Protein AF-A0A7W7IPP6-F1 (afdb_monomer_lite)

InterPro domains:
  IPR001647 DNA-binding HTH domain, TetR-type [PF00440] (17-61)
  IPR009057 Homedomain-like superfamily [SSF46689] (7-63)
  IPR050109 HTH-type, TetR-like transcriptional regulator [PTHR30055] (3-126)

Structure (mmCIF, N/CA/C/O backbone):
data_AF-A0A7W7IPP6-F1
#
_entry.id   AF-A0A7W7IPP6-F1
#
loop_
_atom_site.group_PDB
_atom_site.id
_atom_site.type_symbol
_atom_site.label_atom_id
_atom_site.label_alt_id
_atom_site.label_comp_id
_atom_site.label_asym_id
_atom_site.label_entity_id
_atom_site.label_seq_id
_atom_site.pdbx_PDB_ins_code
_atom_site.Cartn_x
_atom_site.Cartn_y
_atom_site.Cartn_z
_atom_site.occupancy
_atom_site.B_iso_or_equiv
_atom_site.auth_seq_id
_atom_site.auth_comp_id
_atom_site.auth_asym_id
_atom_site.auth_atom_id
_atom_site.pdbx_PDB_model_num
ATOM 1 N N . MET A 1 1 ? -13.543 -9.814 32.294 1.00 51.69 1 MET A N 1
ATOM 2 C CA . MET A 1 1 ? -13.612 -9.397 30.868 1.00 51.69 1 MET A CA 1
ATOM 3 C C . MET A 1 1 ? -13.903 -10.626 30.013 1.00 51.69 1 MET A C 1
ATOM 5 O O . MET A 1 1 ? -13.250 -11.635 30.214 1.00 51.69 1 MET A O 1
ATOM 9 N N . SER A 1 2 ? -14.906 -10.591 29.128 1.00 63.00 2 SER A N 1
ATOM 10 C CA . SER A 1 2 ? -15.419 -11.798 28.449 1.00 63.00 2 SER A CA 1
ATOM 11 C C . SER A 1 2 ? -14.672 -12.132 27.146 1.00 63.00 2 SER A C 1
ATOM 13 O O . SER A 1 2 ? -14.516 -11.278 26.269 1.00 63.00 2 SER A O 1
ATOM 15 N N . THR A 1 3 ? -14.273 -13.398 26.993 1.00 74.12 3 THR A N 1
ATOM 16 C CA . THR A 1 3 ? -13.507 -14.000 25.880 1.00 74.12 3 THR A CA 1
ATOM 17 C C . THR A 1 3 ? -14.126 -13.761 24.493 1.00 74.12 3 THR A C 1
ATOM 19 O O . THR A 1 3 ? -13.421 -13.692 23.486 1.00 74.12 3 THR A O 1
ATOM 22 N N . ARG A 1 4 ? -15.450 -13.558 24.427 1.00 71.94 4 ARG A N 1
ATOM 23 C CA . ARG A 1 4 ? -16.194 -13.301 23.181 1.00 71.94 4 ARG A CA 1
ATOM 24 C C . ARG A 1 4 ? -15.879 -11.935 22.563 1.00 71.94 4 ARG A C 1
ATOM 26 O O . ARG A 1 4 ? -15.718 -11.839 21.350 1.00 71.94 4 ARG A O 1
ATOM 33 N N . ARG A 1 5 ? -15.741 -10.881 23.381 1.00 65.31 5 ARG A N 1
ATOM 34 C CA . ARG A 1 5 ? -15.409 -9.530 22.883 1.00 65.31 5 ARG A CA 1
ATOM 35 C C . ARG A 1 5 ? -13.985 -9.467 22.325 1.00 65.31 5 ARG A C 1
ATOM 37 O O . ARG A 1 5 ? -13.762 -8.811 21.314 1.00 65.31 5 ARG A O 1
ATOM 44 N N . PHE A 1 6 ? -13.051 -10.199 22.933 1.00 67.94 6 PHE A N 1
ATOM 45 C CA . PHE A 1 6 ? -11.683 -10.328 22.424 1.00 67.94 6 PHE A CA 1
ATOM 46 C C . PHE A 1 6 ? -11.630 -11.052 21.074 1.00 67.94 6 PHE A C 1
ATOM 48 O O . PHE A 1 6 ? -10.997 -10.548 20.148 1.00 67.94 6 PHE A O 1
ATOM 55 N N . ARG A 1 7 ? -12.344 -12.180 20.926 1.00 67.50 7 ARG A N 1
ATOM 56 C CA . ARG A 1 7 ? -12.433 -12.902 19.642 1.00 67.50 7 ARG A CA 1
ATOM 57 C C . ARG A 1 7 ? -13.034 -12.042 18.535 1.00 67.50 7 ARG A C 1
ATOM 59 O O . ARG A 1 7 ? -12.443 -11.951 17.466 1.00 67.50 7 ARG A O 1
ATOM 66 N N . ASN A 1 8 ? -14.144 -11.356 18.805 1.00 72.69 8 ASN A N 1
ATOM 67 C CA . ASN A 1 8 ? -14.775 -10.488 17.808 1.00 72.69 8 ASN A CA 1
ATOM 68 C C . ASN A 1 8 ? -13.835 -9.359 17.356 1.00 72.69 8 ASN A C 1
ATOM 70 O O . ASN A 1 8 ? -13.731 -9.099 16.163 1.00 72.69 8 ASN A O 1
ATOM 74 N N . LYS A 1 9 ? -13.080 -8.747 18.281 1.00 75.88 9 LYS A N 1
ATOM 75 C CA . LYS A 1 9 ? -12.091 -7.709 17.944 1.00 75.88 9 LYS A CA 1
ATOM 76 C C . LYS A 1 9 ? -10.961 -8.243 17.053 1.00 75.88 9 LYS A C 1
ATOM 78 O O . LYS A 1 9 ? -10.537 -7.546 16.133 1.00 75.88 9 LYS A O 1
ATOM 83 N N . ALA A 1 10 ? -10.488 -9.464 17.311 1.00 76.94 10 ALA A N 1
ATOM 84 C CA . ALA A 1 10 ? -9.452 -10.112 16.506 1.00 76.94 10 ALA A CA 1
ATOM 85 C C . ALA A 1 10 ? -9.952 -10.477 15.097 1.00 76.94 10 ALA A C 1
ATOM 87 O O . ALA A 1 10 ? -9.244 -10.230 14.125 1.00 76.94 10 ALA A O 1
ATOM 88 N N . ILE A 1 11 ? -11.186 -10.982 14.984 1.00 82.81 11 ILE A N 1
ATOM 89 C CA . ILE A 1 11 ? -11.829 -11.313 13.702 1.00 82.81 11 ILE A CA 1
ATOM 90 C C . ILE A 1 11 ? -11.982 -10.060 12.839 1.00 82.81 11 ILE A C 1
ATOM 92 O O . ILE A 1 11 ? -11.564 -10.060 11.684 1.00 82.81 11 ILE A O 1
ATOM 96 N N . THR A 1 12 ? -12.510 -8.967 13.403 1.00 86.38 12 THR A N 1
ATOM 97 C CA . THR A 1 12 ? -12.646 -7.703 12.666 1.00 86.38 12 THR A CA 1
ATOM 98 C C . THR A 1 12 ? -11.286 -7.188 12.212 1.00 86.38 12 THR A C 1
ATOM 100 O O . THR A 1 12 ? -11.137 -6.804 11.059 1.00 86.38 12 THR A O 1
ATOM 103 N N . ARG A 1 13 ? -10.265 -7.233 13.078 1.00 91.62 13 ARG A N 1
ATOM 104 C CA . ARG A 1 13 ? -8.918 -6.791 12.700 1.00 91.62 13 ARG A CA 1
ATOM 105 C C . ARG A 1 13 ? -8.342 -7.625 11.551 1.00 91.62 13 ARG A C 1
ATOM 107 O O . ARG A 1 13 ? -7.799 -7.040 10.625 1.00 91.62 13 ARG A O 1
ATOM 114 N N . ALA 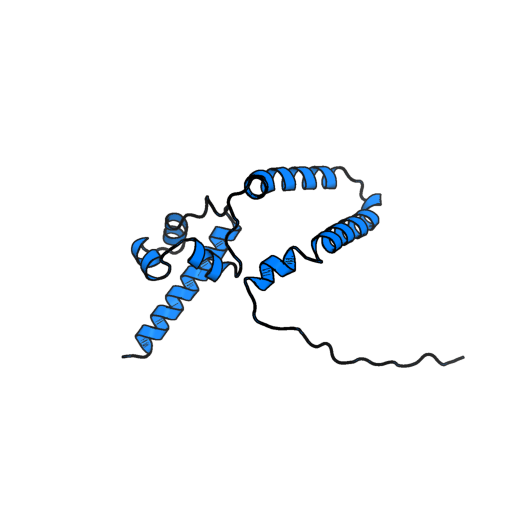A 1 14 ? -8.475 -8.950 11.591 1.00 93.00 14 ALA A N 1
ATOM 115 C CA . ALA A 1 14 ? -7.994 -9.833 10.525 1.00 93.00 14 ALA A CA 1
ATOM 116 C C . ALA A 1 14 ? -8.716 -9.583 9.190 1.00 93.00 14 ALA A C 1
ATOM 118 O O . ALA A 1 14 ? -8.075 -9.519 8.146 1.00 93.00 14 ALA A O 1
ATOM 119 N N . TYR A 1 15 ? -10.032 -9.364 9.232 1.00 94.75 15 TYR A N 1
ATOM 120 C CA . TYR A 1 15 ? -10.811 -8.995 8.051 1.00 94.75 15 TYR A CA 1
ATOM 121 C C . TYR A 1 15 ? -10.333 -7.672 7.430 1.00 94.75 15 TYR A C 1
ATOM 123 O O . TYR A 1 15 ? -10.123 -7.604 6.222 1.00 94.75 15 TYR A O 1
ATOM 131 N N . LEU A 1 16 ? -10.094 -6.638 8.247 1.00 95.62 16 LEU A N 1
ATOM 132 C CA . LEU A 1 16 ? -9.587 -5.350 7.754 1.00 95.62 16 LEU A CA 1
ATOM 133 C C . LEU A 1 16 ? -8.204 -5.479 7.105 1.00 95.62 16 LEU A C 1
ATOM 135 O O . LEU A 1 16 ? -7.957 -4.839 6.088 1.00 95.62 16 LEU A O 1
ATOM 139 N N . VAL A 1 17 ? -7.330 -6.322 7.660 1.00 97.19 17 VAL A N 1
ATOM 140 C CA . VAL A 1 17 ? -6.008 -6.619 7.087 1.00 97.19 17 VAL A CA 1
ATOM 141 C C . VAL A 1 17 ? -6.138 -7.268 5.709 1.00 97.19 17 VAL A C 1
ATOM 143 O O . VAL A 1 17 ? -5.484 -6.824 4.771 1.00 97.19 17 VAL A O 1
ATOM 146 N N . ALA A 1 18 ? -7.019 -8.260 5.563 1.00 96.81 18 ALA A N 1
ATOM 147 C CA . ALA A 1 18 ? -7.237 -8.938 4.286 1.00 96.81 18 ALA A CA 1
ATOM 148 C C . ALA A 1 18 ? -7.779 -7.988 3.203 1.00 96.81 18 ALA A C 1
ATOM 150 O O . ALA A 1 18 ? -7.279 -7.974 2.081 1.00 96.81 18 ALA A O 1
ATOM 151 N N . VAL A 1 19 ? -8.765 -7.150 3.545 1.00 97.12 19 VAL A N 1
ATOM 152 C CA . VAL A 1 19 ? -9.310 -6.157 2.603 1.00 97.12 19 VAL A CA 1
ATOM 153 C C . VAL A 1 19 ? -8.265 -5.103 2.238 1.00 97.12 19 VAL A C 1
ATOM 155 O O . VAL A 1 19 ? -8.182 -4.702 1.081 1.00 97.12 19 VAL A O 1
ATOM 158 N N . ALA A 1 20 ? -7.463 -4.652 3.205 1.00 97.19 20 ALA A N 1
ATOM 159 C CA . ALA A 1 20 ? -6.396 -3.694 2.950 1.00 97.19 20 ALA A CA 1
ATOM 160 C C . ALA A 1 20 ? -5.341 -4.252 1.991 1.00 97.19 20 ALA A C 1
ATOM 162 O O . ALA A 1 20 ? -4.972 -3.541 1.063 1.00 97.19 20 ALA A O 1
ATOM 163 N N . GLY A 1 21 ? -4.924 -5.512 2.168 1.00 95.94 21 GLY A N 1
ATOM 164 C CA . GLY A 1 21 ? -3.994 -6.188 1.257 1.00 95.94 21 GLY A CA 1
ATOM 165 C C . GLY A 1 21 ? -4.483 -6.148 -0.190 1.00 95.94 21 GLY A C 1
ATOM 166 O O . GLY A 1 21 ? -3.798 -5.611 -1.050 1.00 95.94 21 GLY A O 1
ATOM 167 N N . ALA A 1 22 ? -5.738 -6.544 -0.428 1.00 95.94 22 ALA A N 1
ATOM 168 C CA . ALA A 1 22 ? -6.325 -6.496 -1.770 1.00 95.94 22 ALA A CA 1
ATOM 169 C C . ALA A 1 22 ? -6.350 -5.079 -2.380 1.00 95.94 22 ALA A C 1
ATOM 171 O O . ALA A 1 22 ? -6.225 -4.915 -3.590 1.00 95.94 22 ALA A O 1
ATOM 172 N N . VAL A 1 23 ? -6.519 -4.031 -1.565 1.00 95.56 23 VAL A N 1
ATOM 173 C CA . VAL A 1 23 ? -6.461 -2.641 -2.050 1.00 95.56 23 VAL A CA 1
ATOM 174 C C . VAL A 1 23 ? -5.019 -2.207 -2.327 1.00 95.56 23 VAL A C 1
ATOM 176 O O . VAL A 1 23 ? -4.791 -1.482 -3.292 1.00 95.56 23 VAL A O 1
ATOM 179 N N . PHE A 1 24 ? -4.056 -2.624 -1.506 1.00 93.88 24 PHE A N 1
ATOM 180 C CA . PHE A 1 24 ? -2.639 -2.319 -1.707 1.00 93.88 24 PHE A CA 1
ATOM 181 C C . PHE A 1 24 ? -2.037 -3.039 -2.918 1.00 93.88 24 PHE A C 1
ATOM 183 O O . PHE A 1 24 ? -1.148 -2.478 -3.550 1.00 93.88 24 PHE A O 1
ATOM 190 N N . ASP A 1 25 ? -2.567 -4.202 -3.294 1.00 91.50 25 ASP A N 1
ATOM 191 C CA . ASP A 1 25 ? -2.178 -4.899 -4.526 1.00 91.50 25 ASP A CA 1
ATOM 192 C C . ASP A 1 25 ? -2.678 -4.179 -5.789 1.00 91.50 25 ASP A C 1
ATOM 194 O O . ASP A 1 25 ? -2.033 -4.211 -6.834 1.00 91.50 25 ASP A O 1
ATOM 198 N N . LEU A 1 26 ? -3.832 -3.511 -5.706 1.00 88.56 26 LEU A N 1
ATOM 199 C CA . LEU A 1 26 ? -4.478 -2.867 -6.856 1.00 88.56 26 LEU A CA 1
ATOM 200 C C . LEU A 1 26 ? -4.053 -1.415 -7.078 1.00 88.56 26 LEU A C 1
ATOM 202 O O . LEU A 1 26 ? -4.247 -0.875 -8.168 1.00 88.56 26 LEU A O 1
ATOM 206 N N . TYR A 1 27 ? -3.548 -0.744 -6.046 1.00 87.06 27 TYR A N 1
ATOM 207 C CA . TYR A 1 27 ? -3.266 0.684 -6.099 1.00 87.06 27 TYR A CA 1
ATOM 208 C C . TYR A 1 27 ? -1.897 1.007 -5.505 1.00 87.06 27 TYR A C 1
ATOM 210 O O . TYR A 1 27 ? -1.555 0.480 -4.446 1.00 87.06 27 TYR A O 1
ATOM 218 N N . PRO A 1 28 ? -1.164 1.978 -6.086 1.00 86.25 28 PRO A N 1
ATOM 219 C CA . PRO A 1 28 ? 0.025 2.528 -5.451 1.00 86.25 28 PRO A CA 1
ATOM 220 C C . PRO A 1 28 ? -0.270 2.989 -4.022 1.00 86.25 28 PRO A C 1
ATOM 222 O O . PRO A 1 28 ? -1.367 3.484 -3.737 1.00 86.25 28 PRO A O 1
ATOM 225 N N . TYR A 1 29 ? 0.730 2.899 -3.143 1.00 88.31 29 TYR A N 1
ATOM 226 C CA . TYR A 1 29 ? 0.590 3.222 -1.719 1.00 88.31 29 TYR A CA 1
ATOM 227 C C . TYR A 1 29 ? -0.092 4.573 -1.463 1.00 88.31 29 TYR A C 1
ATOM 229 O O . TYR A 1 29 ? -0.931 4.684 -0.566 1.00 88.31 29 TYR A O 1
ATOM 237 N N . GLU A 1 30 ? 0.205 5.598 -2.267 1.00 86.75 30 GLU A N 1
ATOM 238 C CA . GLU A 1 30 ? -0.418 6.920 -2.135 1.00 86.75 30 GLU A CA 1
ATOM 239 C C . GLU A 1 30 ? -1.897 6.954 -2.532 1.00 86.75 30 GLU A C 1
ATOM 241 O O . GLU A 1 30 ? -2.703 7.622 -1.881 1.00 86.75 30 GLU A O 1
ATOM 246 N N . ALA A 1 31 ? -2.292 6.175 -3.538 1.00 88.44 31 ALA A N 1
ATOM 247 C CA . ALA A 1 31 ? -3.679 6.080 -3.985 1.00 88.44 31 ALA A CA 1
ATOM 248 C C . ALA A 1 31 ? -4.539 5.169 -3.081 1.00 88.44 31 ALA A C 1
ATOM 250 O O . ALA A 1 31 ? -5.765 5.329 -3.014 1.00 88.44 31 ALA A O 1
ATOM 251 N N . ALA A 1 32 ? -3.919 4.238 -2.351 1.00 93.75 32 ALA A N 1
ATOM 252 C CA . ALA A 1 32 ? -4.570 3.319 -1.419 1.00 93.75 32 ALA A CA 1
ATOM 253 C C . ALA A 1 32 ? -4.943 3.997 -0.081 1.00 93.75 32 ALA A C 1
ATOM 255 O O . ALA A 1 32 ? -4.392 3.724 0.985 1.00 93.75 32 ALA A O 1
ATOM 256 N N . THR A 1 33 ? -5.891 4.935 -0.128 1.00 95.25 33 THR A N 1
ATOM 257 C CA . THR A 1 33 ? -6.285 5.719 1.055 1.00 95.25 33 THR A CA 1
ATOM 258 C C . THR A 1 33 ? -7.069 4.902 2.091 1.00 95.25 33 THR A C 1
ATOM 260 O O . THR A 1 33 ? -7.881 4.040 1.747 1.00 95.25 33 THR A O 1
ATOM 263 N N . MET A 1 34 ? -6.943 5.265 3.375 1.00 96.25 34 MET A N 1
ATOM 264 C CA . MET A 1 34 ? -7.726 4.672 4.479 1.00 96.25 34 MET A CA 1
ATOM 265 C C . MET A 1 34 ? -9.241 4.724 4.229 1.00 96.25 34 MET A C 1
ATOM 267 O O . MET A 1 34 ? -9.970 3.801 4.587 1.00 96.25 34 MET A O 1
ATOM 271 N N . ARG A 1 35 ? -9.727 5.788 3.574 1.00 95.81 35 ARG A N 1
ATOM 272 C CA . ARG A 1 35 ? -11.141 5.943 3.207 1.00 95.81 35 ARG A CA 1
ATOM 273 C C . ARG A 1 35 ? -11.579 4.919 2.161 1.00 95.81 35 ARG A C 1
ATOM 275 O O . ARG A 1 35 ? -12.659 4.354 2.301 1.00 95.81 35 ARG A O 1
ATOM 282 N N . ARG A 1 36 ? -10.750 4.663 1.144 1.00 96.56 36 ARG A N 1
ATOM 283 C CA . ARG A 1 36 ? -11.023 3.648 0.116 1.00 96.56 36 ARG A CA 1
ATOM 284 C C . ARG A 1 36 ? -11.081 2.256 0.731 1.00 96.56 36 ARG A C 1
ATOM 286 O O . ARG A 1 36 ? -12.032 1.525 0.480 1.00 96.56 36 ARG A O 1
ATOM 293 N N . ILE A 1 37 ? -10.117 1.932 1.590 1.00 96.69 37 ILE A N 1
ATOM 294 C CA . ILE A 1 37 ? -10.083 0.639 2.280 1.00 96.69 37 ILE A CA 1
ATOM 295 C C . ILE A 1 37 ? -11.318 0.479 3.177 1.00 96.69 37 ILE A C 1
ATOM 297 O O . ILE A 1 37 ? -11.957 -0.568 3.161 1.00 96.69 37 ILE A O 1
ATOM 301 N N . ALA A 1 38 ? -11.713 1.523 3.914 1.00 96.06 38 ALA A N 1
ATOM 302 C CA . ALA A 1 38 ? -12.914 1.488 4.750 1.00 96.06 38 ALA A CA 1
ATOM 303 C C . ALA A 1 38 ? -14.196 1.283 3.927 1.00 96.06 38 ALA A C 1
ATOM 305 O O . ALA A 1 38 ? -15.040 0.469 4.304 1.00 96.06 38 ALA A O 1
ATOM 306 N N . ALA A 1 39 ? -14.312 1.959 2.779 1.00 96.50 39 ALA A N 1
ATOM 307 C CA . ALA A 1 39 ? -15.424 1.772 1.852 1.00 96.50 3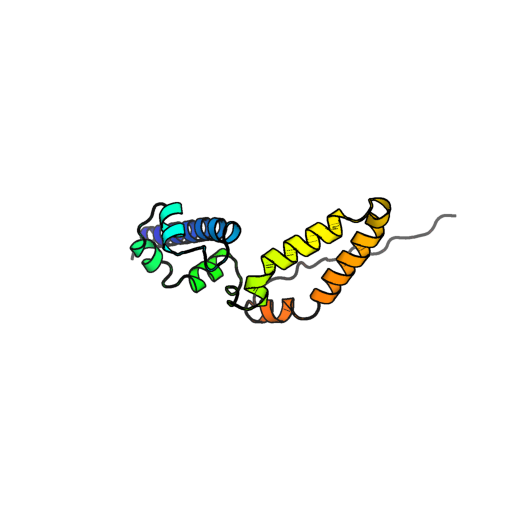9 ALA A CA 1
ATOM 308 C C . ALA A 1 39 ? -15.475 0.333 1.312 1.00 96.50 39 ALA A C 1
ATOM 310 O O . ALA A 1 39 ? -16.532 -0.296 1.360 1.00 96.50 39 ALA A O 1
ATOM 311 N N . GLN A 1 40 ? -14.330 -0.219 0.895 1.00 95.88 40 GLN A N 1
ATOM 312 C CA . GLN A 1 40 ? -14.225 -1.601 0.418 1.00 95.88 40 GLN A CA 1
ATOM 313 C C . GLN A 1 40 ? -14.587 -2.614 1.514 1.00 95.88 40 GLN A C 1
ATOM 315 O O . GLN A 1 40 ? -15.300 -3.583 1.263 1.00 95.88 40 GLN A O 1
ATOM 320 N N . ALA A 1 41 ? -14.159 -2.360 2.752 1.00 95.12 41 ALA A N 1
ATOM 321 C CA . ALA A 1 41 ? -14.470 -3.194 3.908 1.00 95.12 41 ALA A CA 1
ATOM 322 C C . ALA A 1 41 ? -15.912 -3.018 4.420 1.00 95.12 41 ALA A C 1
ATOM 324 O O . ALA A 1 41 ? -16.331 -3.785 5.290 1.00 95.12 41 ALA A O 1
ATOM 325 N N . ARG A 1 42 ? -16.667 -2.041 3.891 1.00 96.00 42 ARG A N 1
ATOM 326 C CA . ARG A 1 42 ? -18.013 -1.642 4.341 1.00 96.00 42 ARG A CA 1
ATOM 327 C C . ARG A 1 42 ? -18.055 -1.249 5.821 1.00 96.00 42 ARG A C 1
ATOM 329 O O . ARG A 1 42 ? -18.986 -1.592 6.546 1.00 96.00 42 ARG A O 1
ATOM 336 N N . VAL A 1 43 ? -17.038 -0.518 6.273 1.00 94.38 43 VAL A N 1
ATOM 337 C CA . VAL A 1 43 ? -16.938 0.009 7.641 1.00 94.38 43 VAL A CA 1
ATOM 338 C C . VAL A 1 43 ? -16.796 1.525 7.627 1.00 94.38 43 VAL A C 1
ATOM 340 O O . VAL A 1 43 ? -16.392 2.125 6.631 1.00 94.38 43 VAL A O 1
ATOM 343 N N . SER A 1 44 ? -17.097 2.168 8.756 1.00 95.94 44 SER A N 1
ATOM 344 C CA . SER A 1 44 ? -16.828 3.598 8.891 1.00 95.94 44 SER A CA 1
ATOM 345 C C . SER A 1 44 ? -15.319 3.866 8.938 1.00 95.94 44 SER A C 1
ATOM 347 O O . SER A 1 44 ? -14.537 3.056 9.444 1.00 95.94 44 SER A O 1
ATOM 349 N N . VAL A 1 45 ? -14.906 5.047 8.476 1.00 94.50 45 VAL A N 1
ATOM 350 C CA . VAL A 1 45 ? -13.510 5.499 8.588 1.00 94.50 45 VAL A CA 1
ATOM 351 C C . VAL A 1 45 ? -13.067 5.556 10.059 1.00 94.50 45 VAL A C 1
ATOM 353 O O . VAL A 1 45 ? -11.945 5.174 10.375 1.00 94.50 45 VAL A O 1
ATOM 356 N N . GLY A 1 46 ? -13.962 5.936 10.979 1.00 94.00 46 GLY A N 1
ATOM 357 C CA . GLY A 1 46 ? -13.688 5.913 12.420 1.00 94.00 46 GLY A CA 1
ATOM 358 C C . GLY A 1 46 ? -13.432 4.501 12.960 1.00 94.00 46 GLY A C 1
ATOM 359 O O . GLY A 1 46 ? -12.517 4.302 13.753 1.00 94.00 46 GLY A O 1
ATOM 360 N N . THR A 1 47 ? -14.175 3.498 12.480 1.00 91.81 47 THR A N 1
ATOM 361 C CA . THR A 1 47 ? -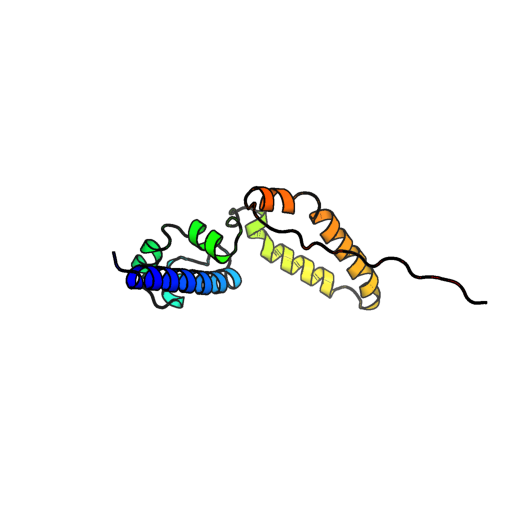13.928 2.084 12.809 1.00 91.81 47 THR A CA 1
ATOM 362 C C . THR A 1 47 ? -12.560 1.637 12.303 1.00 91.81 47 THR A C 1
ATOM 364 O O . THR A 1 47 ? -11.844 0.955 13.031 1.00 91.81 47 THR A O 1
ATOM 367 N N . MET A 1 48 ? -12.164 2.051 11.096 1.00 93.94 48 MET A N 1
ATOM 368 C CA . MET A 1 48 ? -10.830 1.759 10.567 1.00 93.94 48 MET A CA 1
ATOM 369 C C . MET A 1 48 ? -9.738 2.328 11.482 1.00 93.94 48 MET A C 1
ATOM 371 O O . MET A 1 48 ? -8.870 1.581 11.932 1.00 93.94 48 MET A O 1
ATOM 375 N N . PHE A 1 49 ? -9.834 3.615 11.833 1.00 94.06 49 PHE A N 1
ATOM 376 C CA . PHE A 1 49 ? -8.861 4.280 12.704 1.00 94.06 49 PHE A CA 1
ATOM 377 C C . PHE A 1 49 ? -8.831 3.729 14.136 1.00 94.06 49 PHE A C 1
ATOM 379 O O . PHE A 1 49 ? -7.782 3.735 14.774 1.00 94.06 49 PHE A O 1
ATOM 386 N N . ALA A 1 50 ? -9.942 3.173 14.631 1.00 92.69 50 ALA A N 1
ATOM 387 C CA . ALA A 1 50 ? -9.976 2.494 15.927 1.00 92.69 50 ALA A CA 1
ATOM 388 C C . ALA A 1 50 ? -9.144 1.195 15.959 1.00 92.69 50 ALA A C 1
ATOM 390 O O . ALA A 1 50 ? -8.703 0.770 17.029 1.00 92.69 50 ALA A O 1
ATOM 391 N N . HIS A 1 51 ? -8.946 0.544 14.807 1.00 92.81 51 HIS A N 1
ATOM 392 C CA . HIS A 1 51 ? -8.120 -0.661 14.682 1.00 92.81 51 HIS A CA 1
ATOM 393 C C . HIS A 1 51 ? -6.697 -0.364 14.198 1.00 92.81 51 HIS A C 1
ATOM 395 O O . HIS A 1 51 ? -5.762 -1.044 14.627 1.00 92.81 51 HIS A O 1
ATOM 401 N N . PHE A 1 52 ? -6.545 0.627 13.320 1.00 95.19 52 PHE A N 1
ATOM 402 C CA . PHE A 1 52 ? -5.286 1.021 12.701 1.00 95.19 52 PHE A CA 1
ATOM 403 C C . PHE A 1 52 ? -5.166 2.548 12.705 1.00 95.19 52 PHE A C 1
ATOM 405 O O . PHE A 1 52 ? -5.808 3.199 11.880 1.00 95.19 52 PHE A O 1
ATOM 412 N N . PRO A 1 53 ? -4.370 3.131 13.619 1.00 93.06 53 PRO A N 1
ATOM 413 C CA . PRO A 1 53 ? -4.296 4.583 13.782 1.00 93.06 53 PRO A CA 1
ATOM 414 C C . PRO A 1 53 ? -3.702 5.292 12.559 1.00 93.06 53 PRO A C 1
ATOM 416 O O . PRO A 1 53 ? -4.005 6.458 12.322 1.00 93.06 53 PRO A O 1
ATOM 419 N N . ASP A 1 54 ? -2.898 4.593 11.758 1.00 94.50 54 ASP A N 1
ATOM 420 C CA . ASP A 1 54 ? -2.267 5.125 10.558 1.00 94.50 54 ASP A CA 1
ATOM 421 C C . ASP A 1 54 ? -2.249 4.104 9.402 1.00 94.50 54 ASP A C 1
ATOM 423 O O . ASP A 1 54 ? -2.417 2.892 9.581 1.00 94.50 54 ASP A O 1
ATOM 427 N N . LYS A 1 55 ? -2.061 4.622 8.179 1.00 95.25 55 LYS A N 1
ATOM 428 C CA . LYS A 1 55 ? -1.972 3.823 6.943 1.00 95.25 55 LYS A CA 1
ATOM 429 C C . LYS A 1 55 ? -0.741 2.911 6.956 1.00 95.25 55 LYS A C 1
ATOM 431 O O . LYS A 1 55 ? -0.827 1.772 6.512 1.00 95.25 55 LYS A O 1
ATOM 436 N N . ALA A 1 56 ? 0.377 3.392 7.502 1.00 94.56 56 ALA A N 1
ATOM 437 C CA . ALA A 1 56 ? 1.644 2.663 7.561 1.00 94.56 56 ALA A CA 1
ATOM 438 C C . ALA A 1 56 ? 1.556 1.393 8.426 1.00 94.56 56 ALA A C 1
ATOM 440 O O . ALA A 1 56 ? 2.095 0.346 8.081 1.00 94.56 56 ALA A O 1
ATOM 441 N N . GLY A 1 57 ? 0.863 1.452 9.559 1.00 95.50 57 GLY A N 1
ATOM 442 C CA . GLY A 1 57 ? 0.611 0.319 10.442 1.00 95.50 57 GLY A CA 1
ATOM 443 C C . GLY A 1 57 ? -0.355 -0.690 9.832 1.00 95.50 57 GLY A C 1
ATOM 444 O O . GLY A 1 57 ? -0.163 -1.894 10.007 1.00 95.50 57 GLY A O 1
ATOM 445 N N . LEU A 1 58 ? -1.357 -0.222 9.080 1.00 96.19 58 LEU A N 1
ATOM 446 C CA . LEU A 1 58 ? -2.222 -1.105 8.296 1.00 96.19 58 LEU A CA 1
ATOM 447 C C . LEU A 1 58 ? -1.445 -1.797 7.169 1.00 96.19 58 LEU A C 1
ATOM 449 O O . LEU A 1 58 ? -1.578 -3.007 7.008 1.00 96.19 58 LEU A O 1
ATOM 453 N N . TRP A 1 59 ? -0.595 -1.060 6.449 1.00 96.50 59 TRP A N 1
ATOM 454 C CA . TRP A 1 59 ? 0.293 -1.610 5.424 1.00 96.50 59 TRP A CA 1
ATOM 455 C C . TRP A 1 59 ? 1.184 -2.707 5.990 1.00 96.50 59 TRP A C 1
ATOM 457 O O . TRP A 1 59 ? 1.139 -3.829 5.507 1.00 96.50 59 TRP A O 1
ATOM 467 N N . ARG A 1 60 ? 1.926 -2.429 7.068 1.00 95.31 60 ARG A N 1
ATOM 468 C CA . ARG A 1 60 ? 2.802 -3.427 7.700 1.00 95.31 60 ARG A CA 1
ATOM 469 C C . ARG A 1 60 ? 2.041 -4.680 8.119 1.00 95.31 60 ARG A C 1
ATOM 471 O O . ARG A 1 60 ? 2.539 -5.787 7.958 1.00 95.31 60 ARG A O 1
ATOM 478 N N . ALA A 1 61 ? 0.826 -4.514 8.640 1.00 94.88 61 ALA A N 1
ATOM 479 C CA . ALA A 1 61 ? -0.006 -5.642 9.035 1.00 94.88 61 ALA A CA 1
ATOM 480 C C . ALA A 1 61 ? -0.519 -6.469 7.842 1.00 94.88 61 ALA A C 1
ATOM 482 O O . ALA A 1 61 ? -0.711 -7.670 8.009 1.00 94.88 61 ALA A O 1
ATOM 483 N N . ALA A 1 62 ? -0.762 -5.841 6.688 1.00 95.94 62 ALA A N 1
ATOM 484 C CA . ALA A 1 62 ? -1.291 -6.486 5.484 1.00 95.94 62 ALA A CA 1
ATOM 485 C C . ALA A 1 62 ? -0.206 -7.062 4.569 1.00 95.94 62 ALA A C 1
ATOM 487 O O . ALA A 1 62 ? -0.317 -8.208 4.150 1.00 95.94 62 ALA A O 1
ATOM 488 N N . MET A 1 63 ? 0.844 -6.291 4.304 1.00 92.94 63 MET A N 1
ATOM 489 C CA . MET A 1 63 ? 1.898 -6.611 3.339 1.00 92.94 63 MET A CA 1
ATOM 490 C C . MET A 1 63 ? 3.116 -7.280 3.986 1.00 92.94 63 MET A C 1
ATOM 492 O O . MET A 1 63 ? 3.929 -7.883 3.294 1.00 92.94 63 MET A O 1
ATOM 496 N N . GLY A 1 64 ? 3.27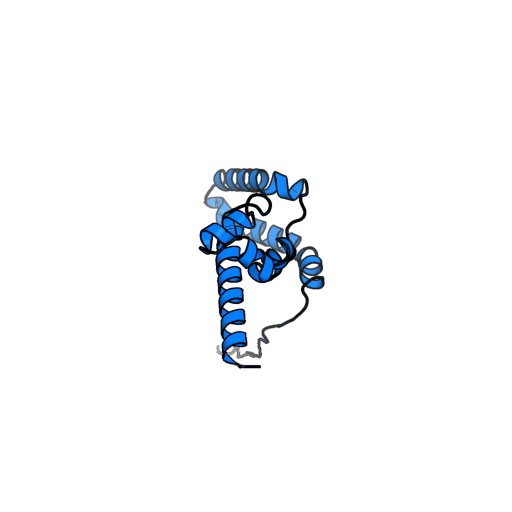5 -7.172 5.311 1.00 91.25 64 GLY A N 1
ATOM 497 C CA . GLY A 1 64 ? 4.407 -7.764 6.033 1.00 91.25 64 GLY A CA 1
ATOM 498 C C . GLY A 1 64 ? 5.753 -7.063 5.809 1.00 91.25 64 GLY A C 1
ATOM 499 O O . GLY A 1 64 ? 6.784 -7.592 6.215 1.00 91.25 64 GLY A O 1
ATOM 500 N N . CYS A 1 65 ? 5.760 -5.882 5.190 1.00 88.31 65 CYS A N 1
ATOM 501 C CA . CYS A 1 65 ? 6.950 -5.076 4.916 1.00 88.31 65 CYS A CA 1
ATOM 502 C C . CYS A 1 65 ? 6.726 -3.603 5.288 1.00 88.31 65 CYS A C 1
ATOM 504 O O . CYS A 1 65 ? 5.595 -3.185 5.555 1.00 88.31 65 CYS A O 1
ATOM 506 N N . GLU A 1 66 ? 7.799 -2.812 5.320 1.00 87.94 66 GLU A N 1
ATOM 507 C CA . GLU A 1 66 ? 7.692 -1.361 5.502 1.00 87.94 66 GLU A CA 1
ATOM 508 C C . GLU A 1 66 ? 6.999 -0.730 4.278 1.00 87.94 66 GLU A C 1
ATOM 510 O O . GLU A 1 66 ? 7.258 -1.161 3.149 1.00 87.94 66 GLU A O 1
ATOM 515 N N . PRO A 1 67 ? 6.095 0.254 4.457 1.00 89.19 67 PRO A N 1
ATOM 516 C CA . PRO A 1 67 ? 5.544 1.021 3.349 1.00 89.19 67 PRO A CA 1
ATOM 517 C C . PRO A 1 67 ? 6.636 1.587 2.440 1.00 89.19 67 PRO A C 1
ATOM 519 O O . PRO A 1 67 ? 7.680 2.035 2.925 1.00 89.19 67 PRO A O 1
ATOM 522 N N . PRO A 1 68 ? 6.391 1.614 1.120 1.00 82.69 68 PRO A N 1
ATOM 523 C CA . PRO A 1 68 ? 7.328 2.212 0.192 1.00 82.69 68 PRO A CA 1
ATOM 524 C C . PRO A 1 68 ? 7.487 3.694 0.532 1.00 82.69 68 PRO A C 1
ATOM 526 O O . PRO A 1 68 ? 6.508 4.422 0.704 1.00 82.69 68 PRO A O 1
ATOM 529 N N . VAL A 1 69 ? 8.736 4.144 0.624 1.00 78.62 69 VAL A N 1
ATOM 530 C CA . VAL A 1 69 ? 9.051 5.566 0.776 1.00 78.62 69 VAL A CA 1
ATOM 531 C C . VAL A 1 69 ? 8.685 6.262 -0.530 1.00 78.62 69 VAL A C 1
ATOM 533 O O . VAL A 1 69 ? 9.015 5.755 -1.604 1.00 78.62 69 VAL A O 1
ATOM 536 N N . ASP A 1 70 ? 8.026 7.418 -0.470 1.00 72.38 70 ASP A N 1
ATOM 537 C CA . ASP A 1 70 ? 7.847 8.248 -1.661 1.00 72.38 70 ASP A CA 1
ATOM 538 C C . ASP A 1 70 ? 9.224 8.745 -2.123 1.00 72.38 70 ASP A C 1
ATOM 540 O O . ASP A 1 70 ? 9.850 9.614 -1.515 1.00 72.38 70 ASP A O 1
ATOM 544 N N . SER A 1 71 ? 9.734 8.119 -3.178 1.00 70.44 71 SER A N 1
ATOM 545 C CA . SER A 1 71 ? 11.053 8.372 -3.740 1.00 70.44 71 SER A CA 1
ATOM 546 C C . SER A 1 71 ? 10.939 8.491 -5.255 1.00 70.44 71 SER A C 1
ATOM 548 O O . SER A 1 71 ? 9.960 8.046 -5.858 1.00 70.44 71 SER A O 1
ATOM 550 N N . ARG A 1 72 ? 11.963 9.060 -5.904 1.00 69.38 72 ARG A N 1
ATOM 551 C CA . ARG A 1 72 ? 12.024 9.083 -7.376 1.00 69.38 72 ARG A CA 1
ATOM 552 C C . ARG A 1 72 ? 11.877 7.680 -7.968 1.00 69.38 72 ARG A C 1
ATOM 554 O O . ARG A 1 72 ? 11.143 7.525 -8.932 1.00 69.38 72 ARG A O 1
ATOM 561 N N . LEU A 1 73 ? 12.497 6.670 -7.352 1.00 68.94 73 LEU A N 1
ATOM 562 C CA . LEU A 1 73 ? 12.373 5.274 -7.782 1.00 68.94 73 LEU A CA 1
ATOM 563 C C . LEU A 1 73 ? 10.922 4.787 -7.690 1.00 68.94 73 LEU A C 1
ATOM 565 O O . LEU A 1 73 ? 10.416 4.211 -8.643 1.00 68.94 73 LEU A O 1
ATOM 569 N N . SER A 1 74 ? 10.230 5.091 -6.590 1.00 70.38 74 SER A N 1
ATOM 570 C CA . SER A 1 74 ? 8.827 4.708 -6.367 1.00 70.38 74 SER A CA 1
ATOM 571 C C . SER A 1 74 ? 7.888 5.354 -7.392 1.00 70.38 74 SER A C 1
ATOM 573 O O . SER A 1 74 ? 6.959 4.712 -7.871 1.00 70.38 74 SER A O 1
ATOM 575 N N . ARG A 1 75 ? 8.150 6.616 -7.765 1.00 71.38 75 ARG A N 1
ATOM 576 C CA . ARG A 1 75 ? 7.380 7.352 -8.784 1.00 71.38 75 ARG A CA 1
ATOM 577 C C . ARG A 1 75 ? 7.677 6.883 -10.209 1.00 71.38 75 ARG A C 1
ATOM 579 O O . ARG A 1 75 ? 6.784 6.910 -11.047 1.00 71.38 75 ARG A O 1
ATOM 586 N N . SER A 1 76 ? 8.909 6.457 -10.478 1.00 74.50 76 SER A N 1
ATOM 587 C CA . SER A 1 76 ? 9.339 5.962 -11.791 1.00 74.50 76 SER A CA 1
ATOM 588 C C . SER A 1 76 ? 9.148 4.454 -11.970 1.00 74.50 76 SER A C 1
ATOM 590 O O . SER A 1 76 ? 9.382 3.955 -13.067 1.00 74.50 76 SER A O 1
ATOM 592 N N . ALA A 1 77 ? 8.721 3.723 -10.936 1.00 75.88 77 ALA A N 1
ATOM 593 C CA . ALA A 1 77 ? 8.599 2.267 -10.973 1.00 75.88 77 ALA A CA 1
ATOM 594 C C . ALA A 1 77 ? 7.689 1.781 -12.109 1.00 75.88 77 ALA A C 1
ATOM 596 O O . ALA A 1 77 ? 8.063 0.857 -12.822 1.00 75.88 77 ALA A O 1
ATOM 597 N N . LEU A 1 78 ? 6.543 2.440 -12.324 1.00 73.69 78 LEU A N 1
ATOM 598 C CA . LEU A 1 78 ? 5.626 2.081 -13.409 1.00 73.69 78 LEU A CA 1
ATOM 599 C C . LEU A 1 78 ? 6.258 2.326 -14.786 1.00 73.69 78 LEU A C 1
ATOM 601 O O . LEU A 1 78 ? 6.296 1.416 -15.602 1.00 73.69 78 LEU A O 1
ATOM 605 N N . SER A 1 79 ? 6.847 3.507 -15.007 1.00 74.94 79 SER A N 1
ATOM 606 C CA . SER A 1 79 ? 7.532 3.812 -16.272 1.00 74.94 79 SER A CA 1
ATOM 607 C C . SER A 1 79 ? 8.722 2.885 -16.539 1.00 74.94 79 SER A C 1
ATOM 609 O O . SER A 1 79 ? 9.017 2.567 -17.685 1.00 74.94 79 SER A O 1
ATOM 611 N N . LEU A 1 80 ? 9.418 2.446 -15.483 1.00 78.88 80 LEU A N 1
ATOM 612 C CA . LEU A 1 80 ? 10.520 1.495 -15.594 1.00 78.88 80 LEU A CA 1
ATOM 613 C C . LEU A 1 80 ? 9.997 0.101 -15.954 1.00 78.88 80 LEU A C 1
ATOM 615 O O . LEU A 1 80 ? 10.581 -0.557 -16.806 1.00 78.88 80 LEU A O 1
ATOM 619 N N . PHE A 1 81 ? 8.903 -0.332 -15.325 1.00 80.56 81 PHE A N 1
ATOM 620 C CA . PHE A 1 81 ? 8.244 -1.595 -15.637 1.00 80.56 81 PHE A CA 1
ATOM 621 C C . PHE A 1 81 ? 7.786 -1.634 -17.098 1.00 80.56 81 PHE A C 1
ATOM 623 O O . PHE A 1 81 ? 8.150 -2.560 -17.812 1.00 80.56 81 PHE A O 1
ATOM 630 N N . GLU A 1 82 ? 7.091 -0.596 -17.565 1.00 77.25 82 GLU A N 1
ATOM 631 C CA . GLU A 1 82 ? 6.647 -0.474 -18.961 1.00 77.25 82 GLU A CA 1
ATOM 632 C C . GLU A 1 82 ? 7.830 -0.487 -19.942 1.00 77.25 82 GLU A C 1
ATOM 634 O O . GLU A 1 82 ? 7.780 -1.146 -20.978 1.00 77.25 82 GLU A O 1
ATOM 639 N N . ALA A 1 83 ? 8.926 0.206 -19.613 1.00 78.25 83 ALA A N 1
ATOM 640 C CA . ALA A 1 83 ? 10.129 0.203 -20.442 1.00 78.25 83 ALA A CA 1
ATOM 641 C C . ALA A 1 83 ? 10.792 -1.184 -20.507 1.00 78.25 83 ALA A C 1
ATOM 643 O O . ALA A 1 83 ? 11.251 -1.594 -21.573 1.00 78.25 83 ALA A O 1
ATOM 644 N N . LEU A 1 84 ? 10.837 -1.912 -19.387 1.00 81.75 84 LEU A N 1
ATOM 645 C CA . LEU A 1 84 ? 11.351 -3.283 -19.339 1.00 81.75 84 LEU A CA 1
ATOM 646 C C . LEU A 1 84 ? 10.452 -4.244 -20.119 1.00 81.75 84 LEU A C 1
ATOM 648 O O . LEU A 1 84 ? 10.961 -5.053 -20.887 1.00 81.75 84 LEU A O 1
ATOM 652 N N . GLU A 1 85 ? 9.135 -4.131 -19.964 1.00 80.25 85 GLU A N 1
ATOM 653 C CA . GLU A 1 85 ? 8.157 -4.925 -20.709 1.00 80.25 85 GLU A CA 1
ATOM 654 C C . GLU A 1 85 ? 8.297 -4.693 -22.218 1.00 80.25 85 GLU A C 1
ATOM 656 O O . GLU A 1 85 ? 8.362 -5.652 -22.983 1.00 80.25 85 GLU A O 1
ATOM 661 N N . ALA A 1 86 ? 8.447 -3.436 -22.648 1.00 75.31 86 ALA A N 1
ATOM 662 C CA . ALA A 1 86 ? 8.693 -3.098 -24.045 1.00 75.31 86 ALA A CA 1
ATOM 663 C C . ALA A 1 86 ? 10.009 -3.697 -24.566 1.00 75.31 86 ALA A C 1
ATOM 665 O O . ALA A 1 86 ? 10.033 -4.270 -25.653 1.00 75.31 86 ALA A O 1
ATOM 666 N N . LEU A 1 87 ? 11.096 -3.615 -23.790 1.00 78.06 87 LEU A N 1
ATOM 667 C CA . LEU A 1 87 ? 12.380 -4.222 -24.154 1.00 78.06 87 LEU A CA 1
ATOM 668 C C . LEU A 1 87 ? 12.268 -5.746 -24.301 1.00 78.06 87 LEU A C 1
ATOM 670 O O . LEU A 1 87 ? 12.758 -6.298 -25.287 1.00 78.06 87 LEU A O 1
ATOM 674 N N . VAL A 1 88 ? 11.588 -6.419 -23.369 1.00 78.50 88 VAL A N 1
ATOM 675 C CA . VAL A 1 88 ? 11.339 -7.868 -23.430 1.00 78.50 88 VAL A CA 1
ATOM 676 C C . VAL A 1 88 ? 10.479 -8.225 -24.643 1.00 78.50 88 VAL A C 1
ATOM 678 O O . VAL A 1 88 ? 10.816 -9.152 -25.372 1.00 78.50 88 VAL A O 1
ATOM 681 N N . ALA A 1 89 ? 9.421 -7.461 -24.918 1.00 73.88 89 ALA A N 1
ATOM 682 C CA . ALA A 1 89 ? 8.520 -7.699 -26.046 1.00 73.88 89 ALA A CA 1
ATOM 683 C C . ALA A 1 89 ? 9.190 -7.528 -27.423 1.00 73.88 89 ALA A C 1
ATOM 685 O O . ALA A 1 89 ? 8.701 -8.068 -28.413 1.00 73.88 89 ALA A O 1
ATOM 686 N N . THR A 1 90 ? 10.299 -6.784 -27.505 1.00 73.62 90 THR A N 1
ATOM 687 C CA . THR A 1 90 ? 11.079 -6.635 -28.748 1.00 73.62 90 THR A CA 1
ATOM 688 C C . THR A 1 90 ? 12.094 -7.751 -29.005 1.00 73.62 90 THR A C 1
ATOM 690 O O . THR A 1 90 ? 12.713 -7.753 -30.070 1.00 73.62 90 THR A O 1
ATOM 693 N N . ARG A 1 91 ? 12.283 -8.695 -28.072 1.00 65.94 91 ARG A N 1
ATOM 694 C CA . ARG A 1 91 ? 13.209 -9.825 -28.254 1.00 65.94 91 ARG A CA 1
ATOM 695 C C . ARG A 1 91 ? 12.543 -11.008 -28.959 1.00 65.94 91 ARG A C 1
ATOM 697 O O . ARG A 1 91 ? 11.334 -11.209 -28.870 1.00 65.94 91 ARG A O 1
ATOM 704 N N . THR A 1 92 ? 13.348 -11.769 -29.700 1.00 64.31 92 THR A N 1
ATOM 705 C CA . THR A 1 92 ? 12.878 -12.928 -30.469 1.00 64.31 92 THR A CA 1
ATOM 706 C C . THR A 1 92 ? 12.822 -14.184 -29.593 1.00 64.31 92 THR A C 1
ATOM 708 O O . THR A 1 92 ? 13.593 -14.290 -28.644 1.00 64.31 92 THR A O 1
ATOM 711 N N . PRO A 1 93 ? 11.942 -15.160 -29.886 1.00 56.78 93 PRO A N 1
ATOM 712 C CA . PRO A 1 93 ? 11.851 -16.401 -29.108 1.00 56.78 93 PRO A CA 1
ATOM 713 C C . PRO A 1 93 ? 13.128 -17.263 -29.145 1.00 56.78 93 PRO A C 1
ATOM 715 O O . PRO A 1 93 ? 13.313 -18.108 -28.280 1.00 56.78 93 PRO A O 1
ATOM 718 N N . GLU A 1 94 ? 14.044 -17.029 -30.090 1.00 61.72 94 GLU A N 1
ATOM 719 C CA . GLU A 1 94 ? 15.367 -17.678 -30.126 1.00 61.72 94 GLU A CA 1
ATOM 720 C C . GLU A 1 94 ? 16.296 -17.197 -28.987 1.00 61.72 94 GLU A C 1
ATOM 722 O O . GLU A 1 94 ? 17.273 -17.868 -28.662 1.00 61.72 94 GLU A O 1
ATOM 727 N N . ASP A 1 95 ? 15.955 -16.079 -28.331 1.00 58.12 95 ASP A N 1
ATOM 728 C CA . ASP A 1 95 ? 16.678 -15.503 -27.193 1.00 58.12 95 ASP A CA 1
ATOM 729 C C . ASP A 1 95 ? 16.114 -15.944 -25.822 1.00 58.12 95 ASP A C 1
ATOM 731 O O . ASP A 1 95 ? 16.606 -15.477 -24.793 1.00 58.12 95 ASP A O 1
ATOM 735 N N . GLU A 1 96 ? 15.081 -16.803 -25.760 1.00 55.41 96 GLU A N 1
ATOM 736 C CA . GLU A 1 96 ? 14.402 -17.181 -24.500 1.00 55.41 96 GLU A CA 1
ATOM 737 C C . GLU A 1 96 ? 15.339 -17.848 -23.477 1.00 55.41 96 GLU A C 1
ATOM 739 O O . GLU A 1 96 ? 15.294 -17.505 -22.291 1.00 55.41 96 GLU A O 1
ATOM 744 N N . ASP A 1 97 ? 16.233 -18.737 -23.922 1.00 58.00 97 ASP A N 1
ATOM 745 C CA . ASP A 1 97 ? 17.188 -19.420 -23.035 1.00 58.00 97 ASP A CA 1
ATOM 746 C C . ASP A 1 97 ? 18.232 -18.440 -22.455 1.00 58.00 97 ASP A C 1
ATOM 748 O O . ASP A 1 97 ? 18.604 -18.523 -21.282 1.00 58.00 97 ASP A O 1
ATOM 752 N N . LEU A 1 98 ? 18.655 -17.446 -23.247 1.00 59.53 98 LEU A N 1
ATOM 753 C CA . LEU A 1 98 ? 19.556 -16.361 -22.826 1.00 59.53 98 LEU A CA 1
ATOM 754 C C . LEU A 1 98 ? 18.855 -15.346 -21.912 1.00 59.53 98 LEU A C 1
ATOM 756 O O . LEU A 1 98 ? 19.462 -14.828 -20.975 1.00 59.53 98 LEU A O 1
ATOM 760 N N . LEU A 1 99 ? 17.571 -15.081 -22.156 1.00 60.25 99 LEU A N 1
ATOM 761 C CA . LEU A 1 99 ? 16.724 -14.221 -21.331 1.00 60.25 99 LEU A CA 1
ATOM 762 C C . LEU A 1 99 ? 16.529 -14.791 -19.932 1.00 60.25 99 LEU A C 1
ATOM 764 O O . LEU A 1 99 ? 16.526 -14.026 -18.968 1.00 60.25 99 LEU A O 1
ATOM 768 N N . TRP A 1 100 ? 16.382 -16.111 -19.809 1.00 58.88 100 TRP A N 1
ATOM 769 C CA . TRP A 1 100 ? 16.264 -16.751 -18.506 1.00 58.88 100 TRP A CA 1
ATOM 770 C C . TRP A 1 100 ? 17.571 -16.644 -17.715 1.00 58.88 100 TRP A C 1
ATOM 772 O O . TRP A 1 100 ? 17.536 -16.242 -16.555 1.00 58.88 100 TRP A O 1
ATOM 782 N N . GLU A 1 101 ? 18.724 -16.876 -18.351 1.00 61.53 101 GLU A N 1
ATOM 783 C CA . GLU A 1 101 ? 20.051 -16.696 -17.739 1.00 61.53 101 GLU A CA 1
ATOM 784 C C . GLU A 1 101 ? 20.316 -15.230 -17.336 1.00 61.53 101 GLU A C 1
ATOM 786 O O . GLU A 1 101 ? 20.756 -14.965 -16.215 1.00 61.53 101 GLU A O 1
ATOM 791 N N . GLU A 1 102 ? 20.002 -14.253 -18.196 1.00 63.06 102 GLU A N 1
ATOM 792 C CA . GLU A 1 102 ? 20.176 -12.820 -17.905 1.00 63.06 102 GLU A CA 1
ATOM 793 C C . GLU A 1 102 ? 19.214 -12.319 -16.823 1.00 63.06 102 GLU A C 1
ATOM 795 O O . GLU A 1 102 ? 19.620 -11.570 -15.928 1.00 63.06 102 GLU A O 1
ATOM 800 N N . ALA A 1 103 ? 17.944 -12.729 -16.869 1.00 62.97 103 ALA A N 1
ATOM 801 C CA . ALA A 1 103 ? 16.963 -12.388 -15.846 1.00 62.97 103 ALA A CA 1
ATOM 802 C C . ALA A 1 103 ? 17.333 -13.034 -14.509 1.00 62.97 103 ALA A C 1
ATOM 804 O O . ALA A 1 103 ? 17.297 -12.367 -13.473 1.00 62.97 103 ALA A O 1
ATOM 805 N N . GLU A 1 104 ? 17.754 -14.300 -14.513 1.00 62.09 104 GLU A N 1
ATOM 806 C CA . GLU A 1 104 ? 18.219 -14.987 -13.314 1.00 62.09 104 GLU A CA 1
ATOM 807 C C . GLU A 1 104 ? 19.505 -14.341 -12.773 1.00 62.09 104 GLU A C 1
ATOM 809 O O . GLU A 1 104 ? 19.641 -14.178 -11.559 1.00 62.09 104 GLU A O 1
ATOM 814 N N . ALA A 1 105 ? 20.410 -13.876 -13.638 1.00 62.72 105 ALA A N 1
ATOM 815 C CA . ALA A 1 105 ? 21.599 -13.119 -13.252 1.00 62.72 105 ALA A CA 1
ATOM 816 C C . ALA A 1 105 ? 21.249 -11.752 -12.646 1.00 62.72 105 ALA A C 1
ATOM 818 O O . ALA A 1 105 ? 21.769 -11.407 -11.586 1.00 62.72 105 ALA A O 1
ATOM 819 N N . LEU A 1 106 ? 20.332 -10.991 -13.248 1.00 62.22 106 LEU A N 1
ATOM 820 C CA . LEU A 1 106 ? 19.843 -9.716 -12.708 1.00 62.22 106 LEU A CA 1
ATOM 821 C C . LEU A 1 106 ? 19.149 -9.908 -11.358 1.00 62.22 106 LEU A C 1
ATOM 823 O O . LEU A 1 106 ? 19.433 -9.178 -10.406 1.00 62.22 106 LEU A O 1
ATOM 827 N N . VAL A 1 107 ? 18.299 -10.930 -11.237 1.00 61.66 107 VAL A N 1
ATOM 828 C CA . VAL A 1 107 ? 17.673 -11.314 -9.968 1.00 61.66 107 VAL A CA 1
ATOM 829 C C . VAL A 1 107 ? 18.747 -11.693 -8.947 1.00 61.66 107 VAL A C 1
ATOM 831 O O . VAL A 1 107 ? 18.706 -11.200 -7.824 1.00 61.66 107 VAL A O 1
ATOM 834 N N . ARG A 1 108 ? 19.765 -12.481 -9.313 1.00 57.47 108 ARG A N 1
ATOM 835 C CA . ARG A 1 108 ? 20.890 -12.839 -8.427 1.00 57.47 108 ARG A CA 1
ATOM 836 C C . ARG A 1 108 ? 21.726 -11.632 -8.001 1.00 57.47 108 ARG A C 1
ATOM 838 O O . ARG A 1 108 ? 22.144 -11.587 -6.846 1.00 57.47 108 ARG A O 1
ATOM 845 N N . VAL A 1 109 ? 21.940 -10.655 -8.883 1.00 59.34 109 VAL A N 1
ATOM 846 C CA . VAL A 1 109 ? 22.669 -9.402 -8.604 1.00 59.34 109 VAL A CA 1
ATOM 847 C C . VAL A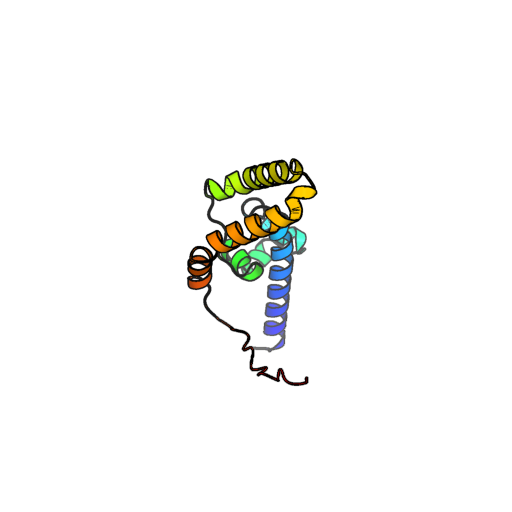 1 109 ? 21.870 -8.480 -7.681 1.00 59.34 109 VAL A C 1
ATOM 849 O O . VAL A 1 109 ? 22.444 -7.851 -6.794 1.00 59.34 109 VAL A O 1
ATOM 852 N N . LEU A 1 110 ? 20.543 -8.450 -7.812 1.00 56.78 110 LEU A N 1
ATOM 853 C CA . LEU A 1 110 ? 19.658 -7.741 -6.883 1.00 56.78 110 LEU A CA 1
ATOM 854 C C . LEU A 1 110 ? 19.542 -8.448 -5.513 1.00 56.78 110 LEU A C 1
ATOM 856 O O . LEU A 1 110 ? 19.138 -7.830 -4.526 1.00 56.78 110 LEU A O 1
ATOM 860 N N . GLN A 1 111 ? 19.925 -9.727 -5.419 1.00 55.34 111 GLN A N 1
ATOM 861 C CA . GLN A 1 111 ? 19.704 -10.587 -4.248 1.00 55.34 111 GLN A CA 1
ATOM 862 C C . GLN A 1 111 ? 20.820 -10.748 -3.188 1.00 55.34 111 GLN A C 1
ATOM 864 O O . GLN A 1 111 ? 20.571 -11.500 -2.244 1.00 55.34 111 GLN A O 1
ATOM 869 N N . PRO A 1 112 ? 21.992 -10.076 -3.153 1.00 45.12 112 PRO A N 1
ATOM 870 C CA . PRO A 1 112 ? 22.879 -10.282 -2.003 1.00 45.12 112 PRO A CA 1
ATOM 871 C C . PRO A 1 112 ? 22.591 -9.353 -0.816 1.00 45.12 112 PRO A C 1
ATOM 873 O O . PRO A 1 112 ? 22.780 -9.792 0.315 1.00 45.12 112 PRO A O 1
ATOM 876 N N . ALA A 1 113 ? 22.130 -8.111 -1.015 1.00 43.41 113 ALA A N 1
ATOM 877 C CA . ALA A 1 113 ? 22.088 -7.101 0.061 1.00 43.41 113 ALA A CA 1
ATOM 878 C C . ALA A 1 113 ? 20.776 -6.301 0.178 1.00 43.41 113 ALA A C 1
ATOM 880 O O . ALA A 1 113 ? 20.322 -6.078 1.300 1.00 43.41 113 ALA A O 1
ATOM 881 N N . ALA A 1 114 ? 20.110 -5.957 -0.932 1.00 44.47 114 ALA A N 1
ATOM 882 C CA . ALA A 1 114 ? 18.881 -5.147 -0.910 1.00 44.47 114 ALA A CA 1
ATOM 883 C C . ALA A 1 114 ? 17.718 -5.836 -0.163 1.00 44.47 114 ALA A C 1
ATOM 885 O O . ALA A 1 114 ? 16.920 -5.199 0.517 1.00 44.47 114 ALA A O 1
ATOM 886 N N . ILE A 1 115 ? 17.679 -7.168 -0.207 1.00 42.97 115 ILE A N 1
ATOM 887 C CA . ILE A 1 115 ? 16.702 -8.002 0.506 1.00 42.97 115 ILE A CA 1
ATOM 888 C C . ILE A 1 115 ? 17.059 -8.147 1.994 1.00 42.97 115 ILE A C 1
ATOM 890 O O . ILE A 1 115 ? 16.171 -8.267 2.837 1.00 42.97 115 ILE A O 1
ATOM 894 N N . ARG A 1 116 ? 18.350 -8.088 2.358 1.00 39.34 116 ARG A N 1
ATOM 895 C CA . ARG A 1 116 ? 18.778 -8.211 3.760 1.00 39.34 116 ARG A CA 1
ATOM 896 C C . ARG A 1 116 ? 18.511 -6.949 4.564 1.00 39.34 116 ARG A C 1
ATOM 898 O O . ARG A 1 116 ? 18.169 -7.095 5.726 1.00 39.34 116 ARG A O 1
ATOM 905 N N . GLU A 1 117 ? 18.608 -5.752 3.990 1.00 41.12 117 GLU A N 1
ATOM 906 C CA . GLU A 1 117 ? 18.217 -4.523 4.703 1.00 41.12 117 GLU A CA 1
ATOM 907 C C . GLU A 1 117 ? 16.699 -4.445 4.922 1.00 41.12 117 GLU A C 1
ATOM 909 O O . GLU A 1 117 ? 16.253 -4.093 6.013 1.00 41.12 117 GLU A O 1
ATOM 914 N N . ILE A 1 118 ? 15.905 -4.894 3.943 1.00 42.72 118 ILE A N 1
ATOM 915 C CA . ILE A 1 118 ? 14.441 -4.975 4.059 1.00 42.72 118 ILE A CA 1
ATOM 916 C C . ILE A 1 118 ? 14.018 -6.061 5.074 1.00 42.72 118 ILE A C 1
ATOM 918 O O . ILE A 1 118 ? 13.101 -5.841 5.863 1.00 42.72 118 ILE A O 1
ATOM 922 N N . HIS A 1 119 ? 14.711 -7.208 5.134 1.00 38.62 119 HIS A N 1
ATOM 923 C CA . HIS A 1 119 ? 14.439 -8.256 6.131 1.00 38.62 119 HIS A CA 1
ATOM 924 C C . HIS A 1 119 ? 15.075 -8.018 7.508 1.00 38.62 119 HIS A C 1
ATOM 926 O O . HIS A 1 119 ? 14.530 -8.498 8.501 1.00 38.62 119 HIS A O 1
ATOM 932 N N . ALA A 1 120 ? 16.184 -7.283 7.616 1.00 41.97 120 ALA A N 1
ATOM 933 C CA . ALA A 1 120 ? 16.777 -6.918 8.904 1.00 41.97 120 ALA A CA 1
ATOM 934 C C . ALA A 1 120 ? 15.855 -5.974 9.692 1.00 41.97 120 ALA A C 1
ATOM 936 O O . ALA A 1 120 ? 15.803 -6.060 10.917 1.00 41.97 120 ALA A O 1
ATOM 937 N N . ALA A 1 121 ? 15.053 -5.160 8.996 1.00 43.47 121 ALA A N 1
ATOM 938 C CA . ALA A 1 121 ? 13.969 -4.379 9.591 1.00 43.47 121 ALA A CA 1
ATOM 939 C C . ALA A 1 121 ? 12.715 -5.216 9.955 1.00 43.47 121 ALA A C 1
ATOM 941 O O . ALA A 1 121 ? 11.856 -4.739 10.694 1.00 43.47 121 ALA A O 1
ATOM 942 N N . GLY A 1 122 ? 12.607 -6.465 9.480 1.00 40.09 122 GLY A N 1
ATOM 943 C CA . GLY A 1 122 ? 11.422 -7.335 9.603 1.00 40.09 122 GLY A CA 1
ATOM 944 C C . GLY A 1 122 ? 11.691 -8.710 10.231 1.00 40.09 122 GLY A C 1
ATOM 945 O O . GLY A 1 122 ? 10.978 -9.674 9.953 1.00 40.09 122 GLY A O 1
ATOM 946 N N . GLY A 1 123 ? 12.742 -8.843 11.041 1.00 35.53 123 GLY A N 1
ATOM 947 C CA . GLY A 1 123 ? 13.228 -10.137 11.516 1.00 35.53 123 GLY A CA 1
ATOM 948 C C . GLY A 1 123 ? 12.245 -10.917 12.400 1.00 35.53 123 GLY A C 1
ATOM 949 O O . GLY A 1 123 ? 12.055 -10.567 13.559 1.00 35.53 123 GLY A O 1
ATOM 950 N N . ALA A 1 124 ? 11.713 -12.036 11.888 1.00 40.47 124 ALA A N 1
ATOM 951 C CA . ALA A 1 124 ? 11.681 -13.337 12.576 1.00 40.47 124 ALA A CA 1
ATOM 952 C C . ALA A 1 124 ? 11.028 -14.454 11.727 1.00 40.47 124 ALA A C 1
ATOM 954 O O . ALA A 1 124 ? 9.847 -14.380 11.409 1.00 40.47 124 ALA A O 1
ATOM 955 N N . ARG A 1 125 ? 11.779 -15.564 11.573 1.00 36.88 125 ARG A N 1
ATOM 956 C CA . ARG A 1 125 ? 11.371 -16.953 11.216 1.00 36.88 125 ARG A CA 1
ATOM 957 C C . ARG A 1 125 ? 11.069 -17.244 9.737 1.00 36.88 125 ARG A C 1
ATOM 959 O O . ARG A 1 125 ? 10.472 -16.439 9.054 1.00 36.88 125 ARG A O 1
ATOM 966 N N . ALA A 1 126 ? 11.385 -18.415 9.180 1.00 35.25 126 ALA A N 1
ATOM 967 C CA . ALA A 1 126 ? 12.131 -19.593 9.630 1.00 35.25 126 ALA A CA 1
ATOM 968 C C . ALA A 1 126 ? 12.650 -20.340 8.385 1.00 35.25 126 ALA A C 1
ATOM 970 O O . ALA A 1 126 ? 11.996 -20.382 7.347 1.00 35.25 126 ALA A O 1
ATOM 971 N N . ARG A 1 127 ? 13.837 -20.931 8.509 1.00 34.81 127 ARG A N 1
ATOM 972 C CA . ARG A 1 127 ? 14.574 -21.646 7.461 1.00 34.81 127 ARG A CA 1
ATOM 973 C C . ARG A 1 127 ? 13.975 -23.053 7.266 1.00 34.81 127 ARG A C 1
ATOM 975 O O . ARG A 1 127 ? 13.951 -23.799 8.246 1.00 34.81 127 ARG A O 1
ATOM 982 N N . PRO A 1 128 ? 13.532 -23.472 6.065 1.00 33.34 128 PRO A N 1
ATOM 983 C CA . PRO A 1 128 ? 13.180 -24.868 5.839 1.00 33.34 128 PRO A CA 1
ATOM 984 C C . PRO A 1 128 ? 14.464 -25.702 5.815 1.00 33.34 128 PRO A C 1
ATOM 986 O O . PRO A 1 128 ? 15.338 -25.527 4.965 1.00 33.34 128 PRO A O 1
ATOM 989 N N . SER A 1 129 ? 14.602 -26.602 6.790 1.00 39.12 129 SER A N 1
ATOM 990 C CA . SER A 1 129 ? 15.678 -27.586 6.802 1.00 39.12 129 SER A CA 1
ATOM 991 C C . SER A 1 129 ? 15.415 -28.613 5.705 1.00 39.12 129 SER A C 1
ATOM 993 O O . SER A 1 129 ? 14.439 -29.360 5.786 1.00 39.12 129 SER A O 1
ATOM 995 N N . ARG A 1 130 ? 16.299 -28.716 4.714 1.00 38.25 130 ARG A N 1
ATOM 996 C CA . ARG A 1 130 ? 16.385 -29.935 3.908 1.00 38.25 130 ARG A CA 1
ATOM 997 C C . ARG A 1 130 ? 17.460 -30.830 4.506 1.00 38.25 130 ARG A C 1
ATOM 999 O O . ARG A 1 130 ? 18.652 -30.643 4.287 1.00 38.25 130 ARG A O 1
ATOM 1006 N N . ARG A 1 131 ? 16.995 -31.785 5.315 1.00 34.50 131 ARG A N 1
ATOM 1007 C CA . ARG A 1 131 ? 17.692 -33.045 5.574 1.00 34.50 131 ARG A CA 1
ATOM 1008 C C . ARG A 1 131 ? 17.820 -33.808 4.249 1.00 34.50 131 ARG A C 1
ATOM 1010 O O . ARG A 1 131 ? 16.820 -34.017 3.578 1.00 34.50 131 ARG A O 1
ATOM 1017 N N . SER A 1 132 ? 19.047 -34.234 3.964 1.00 37.69 132 SER A N 1
ATOM 1018 C CA . SER A 1 132 ? 19.431 -35.597 3.567 1.00 37.69 132 SER A CA 1
ATOM 1019 C C . SER A 1 132 ? 18.694 -36.296 2.413 1.00 37.69 132 SE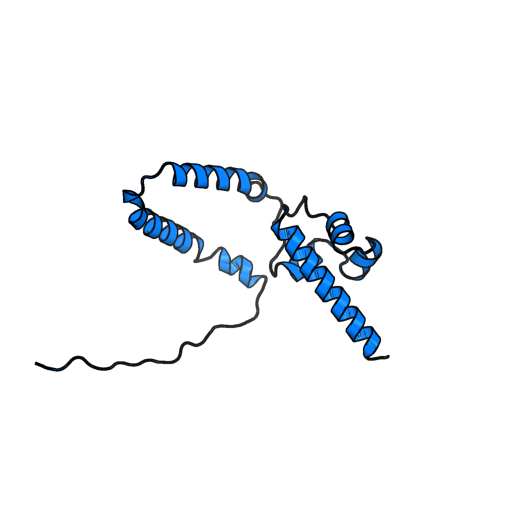R A C 1
ATOM 1021 O O . SER A 1 132 ? 17.630 -36.870 2.614 1.00 37.69 132 SER A O 1
ATOM 1023 N N . ALA A 1 133 ? 19.398 -36.421 1.287 1.00 40.50 133 ALA A N 1
ATOM 1024 C CA . ALA A 1 133 ? 19.580 -37.670 0.531 1.00 40.50 133 ALA A CA 1
ATOM 1025 C C . ALA A 1 133 ? 20.906 -37.506 -0.249 1.00 40.50 133 ALA A C 1
ATOM 1027 O O . ALA A 1 133 ? 20.953 -36.780 -1.232 1.00 40.50 133 ALA A O 1
ATOM 1028 N N . ALA A 1 134 ? 22.075 -37.819 0.315 1.00 39.44 134 ALA A N 1
ATOM 1029 C CA . ALA A 1 134 ? 22.644 -39.161 0.464 1.00 39.44 134 ALA A CA 1
ATOM 1030 C C . ALA A 1 134 ? 22.595 -39.983 -0.840 1.00 39.44 134 ALA A C 1
ATOM 1032 O O . ALA A 1 134 ? 21.643 -40.709 -1.097 1.00 39.44 134 ALA A O 1
ATOM 1033 N N . THR A 1 135 ? 23.642 -39.807 -1.652 1.00 44.59 135 THR A N 1
ATOM 1034 C CA . THR A 1 135 ? 24.505 -40.879 -2.187 1.00 44.59 135 THR A CA 1
ATOM 1035 C C . THR A 1 135 ? 23.922 -42.296 -2.271 1.00 44.59 135 THR A C 1
ATOM 1037 O O . THR A 1 135 ? 23.870 -43.006 -1.271 1.00 44.59 135 THR A O 1
ATOM 1040 N N . ALA A 1 136 ? 23.659 -42.735 -3.500 1.00 39.47 136 ALA A N 1
ATOM 1041 C CA . ALA A 1 136 ? 23.842 -44.097 -4.012 1.00 39.47 136 ALA A CA 1
ATOM 1042 C C . ALA A 1 136 ? 23.863 -43.945 -5.546 1.00 39.47 136 ALA A C 1
ATOM 1044 O O . ALA A 1 136 ? 22.994 -43.277 -6.089 1.00 39.47 136 ALA A O 1
ATOM 1045 N N . GLY A 1 137 ? 24.817 -44.409 -6.339 1.00 36.50 137 GLY A N 1
ATOM 1046 C CA . GLY A 1 137 ? 25.854 -45.412 -6.170 1.00 36.50 137 GLY A CA 1
ATOM 1047 C C . GLY A 1 137 ? 26.094 -45.933 -7.587 1.00 36.50 137 GLY A C 1
ATOM 1048 O O . GLY A 1 137 ? 25.354 -46.786 -8.059 1.00 36.50 137 GLY A O 1
ATOM 1049 N N . LEU A 1 138 ? 27.045 -45.320 -8.292 1.00 39.84 138 LEU A N 1
ATOM 1050 C CA . LEU A 1 138 ? 27.528 -45.755 -9.601 1.00 39.84 138 LEU A CA 1
ATOM 1051 C C . LEU A 1 138 ? 28.331 -47.049 -9.417 1.00 39.84 138 LEU A C 1
ATOM 1053 O O . LEU A 1 138 ? 29.410 -46.991 -8.834 1.00 39.84 138 LEU A O 1
ATOM 1057 N N . ALA A 1 139 ? 27.810 -48.180 -9.895 1.00 40.81 139 ALA A N 1
ATOM 1058 C CA . ALA A 1 139 ? 28.580 -49.357 -10.312 1.00 40.81 139 ALA A CA 1
ATOM 1059 C C . ALA A 1 139 ? 27.642 -50.391 -10.958 1.00 40.81 139 ALA A C 1
ATOM 1061 O O . ALA A 1 139 ? 26.829 -50.984 -10.256 1.00 40.81 139 ALA A O 1
ATOM 1062 N N . HIS A 1 140 ? 27.759 -50.591 -12.273 1.00 38.25 140 HIS A N 1
ATOM 1063 C CA . HIS A 1 140 ? 27.659 -51.899 -12.933 1.00 38.25 140 HIS A CA 1
ATOM 1064 C C . HIS A 1 140 ? 28.015 -51.751 -14.421 1.00 38.25 140 HIS A C 1
ATOM 1066 O O . HIS A 1 140 ? 27.167 -51.385 -15.228 1.00 38.25 140 HIS A O 1
ATOM 1072 N N . GLU A 1 141 ? 29.273 -52.051 -14.742 1.00 37.91 141 GLU A N 1
ATOM 1073 C CA . GLU A 1 141 ? 29.675 -52.869 -15.896 1.00 37.91 141 GLU A CA 1
ATOM 1074 C C . GLU A 1 141 ? 30.698 -53.891 -15.393 1.00 37.91 141 GLU A C 1
ATOM 1076 O O . GLU A 1 141 ? 31.520 -53.511 -14.522 1.00 37.91 141 GLU A O 1
#

Foldseek 3Di:
DDPVVVVVLVVLLVLLLQLLLVLVVVDQLVVSDLCVSCVSSVHDSVVSCVNPVDSQRSCCSNVVFGRDDPDPCSVCVVVVVVVVVVVVVPDDPVCVVVCVVVVVVVVVVCPDPVVCVRVVVRDDDDDDDDDDDDDDDDDDD

Secondary structure (DSSP, 8-state):
--HHHHHHHHHHHHHHHHHHHHHHHHS-TTTS-HHHHHHHHT--HHHHHHH-SSHHHHHHHHHSSPPPP--HHHHHHHHHHHHHHHHHHTS-GGGHHHHHHHHHHHHHHHSSSHHHHHHHTT-------------------

pLDDT: mean 72.36, std 21.15, range [33.34, 97.19]

Sequence (141 aa):
MSTRRFRNKAITRAYLVAVAGAVFDLYPYEAATMRRIAAQARVSVGTMFAHFPDKAGLWRAAMGCEPPVDSRLSRSALSLFEALEALVATRTPEDEDLLWEEAEALVRVLQPAAIREIHAAGGARARPSRRSAATAGLAHE

Organism: NCBI:txid13160

Radius of gyration: 22.56 Å; chains: 1; bounding box: 48×62×61 Å